Protein AF-A0A7V9UJV0-F1 (afdb_monomer_lite)

Sequence (138 aa):
MTETEGVVVEHNTVIQNGNIATAYGVANTGFVFRNNIVMHNQYGFVGDSRAPGADSLKAYFPGSIVTHNAIIGGDASIIKSRNMYPVSLKQIKLANPEGGDYKSRPESPLKKAGSDGQDIGCNFDVLSAAIAGVVRRS

Secondary structure (DSSP, 8-state):
-----S-EEES-EE--SS-SEEE-SS---S-EEES-EEE-TTTSEEETTS-TTHHHHHHHSTT-EEES-EEET--TTTS-SS-B--SSGGGGTEEEGGGTEEEEPTT-TTTT-STTSS-SS--HHHHHHHHHHHS---

pLDDT: mean 91.98, std 10.81, range [43.06, 98.62]

Structure (mmCIF, N/CA/C/O backbone):
data_AF-A0A7V9UJV0-F1
#
_entry.id   AF-A0A7V9UJV0-F1
#
loop_
_atom_site.group_PDB
_atom_site.id
_atom_site.type_symbol
_atom_site.label_atom_id
_atom_site.label_alt_id
_atom_site.label_comp_id
_atom_site.label_asym_id
_atom_site.label_entity_id
_atom_site.label_seq_id
_atom_site.pdbx_PDB_ins_code
_atom_site.Cartn_x
_atom_site.Cartn_y
_atom_site.Cartn_z
_atom_site.occupancy
_atom_site.B_iso_or_equiv
_atom_site.auth_seq_id
_atom_site.auth_comp_id
_atom_site.auth_asym_id
_atom_site.auth_atom_id
_atom_site.pdbx_PDB_model_num
ATOM 1 N N . MET A 1 1 ? 20.593 -17.638 -4.464 1.00 43.06 1 MET A N 1
ATOM 2 C CA . MET A 1 1 ? 19.922 -16.544 -3.730 1.00 43.06 1 MET A CA 1
ATOM 3 C C . MET A 1 1 ? 18.440 -16.839 -3.799 1.00 43.06 1 MET A C 1
ATOM 5 O O . MET A 1 1 ? 17.985 -17.172 -4.882 1.00 43.06 1 MET A O 1
ATOM 9 N N . THR A 1 2 ? 17.750 -16.891 -2.662 1.00 45.81 2 THR A N 1
ATOM 10 C CA . THR A 1 2 ? 16.383 -17.426 -2.567 1.00 45.81 2 THR A CA 1
ATOM 11 C C . THR A 1 2 ? 15.392 -16.486 -3.238 1.00 45.81 2 THR A C 1
ATOM 13 O O . THR A 1 2 ? 15.144 -15.392 -2.735 1.00 45.81 2 THR A O 1
ATOM 16 N N . GLU A 1 3 ? 14.852 -16.921 -4.369 1.00 56.16 3 GLU A N 1
ATOM 17 C CA . GLU A 1 3 ? 13.629 -16.381 -4.951 1.00 56.16 3 GLU A CA 1
ATOM 18 C C . GLU A 1 3 ? 12.521 -16.527 -3.901 1.00 56.16 3 GLU A C 1
ATOM 20 O O . GLU A 1 3 ? 12.338 -17.605 -3.331 1.00 56.16 3 GLU A O 1
ATOM 25 N N . THR A 1 4 ? 11.827 -15.437 -3.580 1.00 59.34 4 THR A N 1
ATOM 26 C CA . THR A 1 4 ? 10.568 -15.544 -2.840 1.00 59.34 4 THR A CA 1
ATOM 27 C C . THR A 1 4 ? 9.446 -15.595 -3.860 1.00 59.34 4 THR A C 1
ATOM 29 O O . THR A 1 4 ? 9.217 -14.632 -4.587 1.00 59.34 4 THR A O 1
ATOM 32 N N . GLU A 1 5 ? 8.774 -16.739 -3.941 1.00 74.56 5 GLU A N 1
ATOM 33 C CA . GLU A 1 5 ? 7.613 -16.928 -4.803 1.00 74.56 5 GLU A CA 1
ATOM 34 C C . GLU A 1 5 ? 6.338 -16.814 -3.961 1.00 74.56 5 GLU A C 1
ATOM 36 O O . GLU A 1 5 ? 6.237 -17.397 -2.880 1.00 74.56 5 GLU A O 1
ATOM 41 N N . GLY A 1 6 ? 5.363 -16.039 -4.442 1.00 83.31 6 GLY A N 1
ATOM 42 C CA . GLY A 1 6 ? 4.007 -16.057 -3.883 1.00 83.31 6 GLY A CA 1
ATOM 43 C C . GLY A 1 6 ? 3.829 -15.346 -2.538 1.00 83.31 6 GLY A C 1
ATOM 44 O O . GLY A 1 6 ? 2.936 -15.704 -1.771 1.00 83.31 6 GLY A O 1
ATOM 45 N N . VAL A 1 7 ? 4.649 -14.338 -2.225 1.00 92.25 7 VAL A N 1
ATOM 46 C CA . VAL A 1 7 ? 4.447 -13.522 -1.016 1.00 92.25 7 VAL A CA 1
ATOM 47 C C . VAL A 1 7 ? 3.162 -12.704 -1.147 1.00 92.25 7 VAL A C 1
ATOM 49 O O . VAL A 1 7 ? 3.037 -11.864 -2.041 1.00 92.25 7 VAL A O 1
ATOM 52 N N . VAL A 1 8 ? 2.234 -12.914 -0.211 1.00 95.94 8 VAL A N 1
ATOM 53 C CA . VAL A 1 8 ? 0.987 -12.154 -0.088 1.00 95.94 8 VAL A CA 1
ATOM 54 C C . VAL A 1 8 ? 1.03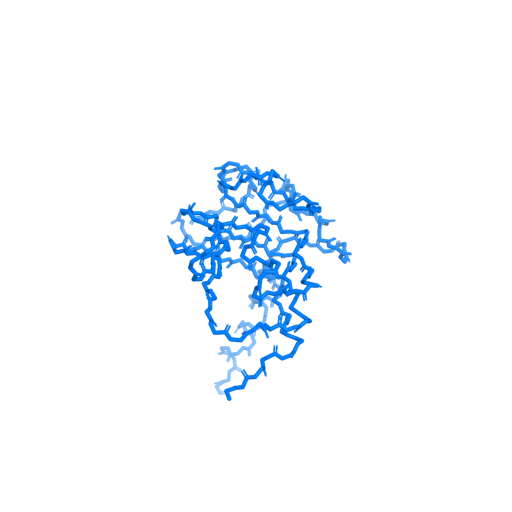2 -11.307 1.178 1.00 95.94 8 VAL A C 1
ATOM 56 O O . VAL A 1 8 ? 1.199 -11.824 2.280 1.00 95.94 8 VAL A O 1
ATOM 59 N N . VAL A 1 9 ? 0.854 -9.999 1.016 1.00 97.31 9 VAL A N 1
ATOM 60 C CA . VAL A 1 9 ? 0.696 -9.042 2.111 1.00 97.31 9 VAL A CA 1
ATOM 61 C C . VAL A 1 9 ? -0.670 -8.390 1.967 1.00 97.31 9 VAL A C 1
ATOM 63 O O . VAL A 1 9 ? -0.907 -7.621 1.029 1.00 97.31 9 VAL A O 1
ATOM 66 N N . GLU A 1 10 ? -1.578 -8.700 2.890 1.00 97.75 10 GLU A N 1
ATOM 67 C CA . GLU A 1 10 ? -2.944 -8.183 2.859 1.00 97.75 10 GLU A CA 1
ATOM 68 C C . GLU A 1 10 ? -3.541 -7.881 4.231 1.00 97.75 10 GLU A C 1
ATOM 70 O O . GLU A 1 10 ? -3.144 -8.478 5.229 1.00 97.75 10 GLU A O 1
ATOM 75 N N . HIS A 1 11 ? -4.483 -6.931 4.271 1.00 98.25 11 HIS A N 1
ATOM 76 C CA . HIS A 1 11 ? -5.161 -6.469 5.491 1.00 98.25 11 HIS A CA 1
ATOM 77 C C . HIS A 1 11 ? -4.213 -6.003 6.602 1.00 98.25 11 HIS A C 1
ATOM 79 O O . HIS A 1 11 ? -4.450 -6.228 7.788 1.00 98.25 11 HIS A O 1
ATOM 85 N N . ASN A 1 12 ? -3.145 -5.298 6.230 1.00 98.25 12 ASN A N 1
ATOM 86 C CA . ASN A 1 12 ? -2.238 -4.669 7.185 1.00 98.25 12 ASN A CA 1
ATOM 87 C C . ASN A 1 12 ? -2.501 -3.169 7.299 1.00 98.25 12 ASN A C 1
ATOM 89 O O . ASN A 1 12 ? -2.827 -2.499 6.319 1.00 98.25 12 ASN A O 1
ATOM 93 N N . THR A 1 13 ? -2.287 -2.633 8.498 1.00 97.88 13 THR A N 1
ATOM 94 C CA . THR A 1 13 ? -2.177 -1.192 8.734 1.00 97.88 13 THR A CA 1
ATOM 95 C C . THR A 1 13 ? -0.738 -0.886 9.113 1.00 97.88 13 THR A C 1
ATOM 97 O O . THR A 1 13 ? -0.298 -1.258 10.197 1.00 97.88 13 THR A O 1
ATOM 100 N N . VAL A 1 14 ? -0.002 -0.229 8.220 1.00 96.88 14 VAL A N 1
ATOM 101 C CA . VAL A 1 14 ? 1.419 0.077 8.402 1.00 96.88 14 VAL A CA 1
ATOM 102 C C . VAL A 1 14 ? 1.601 1.589 8.388 1.00 96.88 14 VAL A C 1
ATOM 104 O O . VAL A 1 14 ? 1.321 2.254 7.391 1.00 96.88 14 VAL A O 1
ATOM 107 N N . ILE A 1 15 ? 2.053 2.132 9.518 1.00 95.50 15 ILE A N 1
ATOM 108 C CA . ILE A 1 15 ? 2.361 3.554 9.684 1.00 95.50 15 ILE A CA 1
ATOM 109 C C . ILE A 1 15 ? 3.873 3.678 9.834 1.00 95.50 15 ILE A C 1
ATOM 111 O O . ILE A 1 15 ? 4.421 3.598 10.930 1.00 95.50 15 ILE A O 1
ATOM 115 N N . GLN A 1 16 ? 4.554 3.790 8.699 1.00 94.75 16 GLN A N 1
ATOM 116 C CA . GLN A 1 16 ? 6.009 3.814 8.611 1.00 94.75 16 GLN A CA 1
ATOM 117 C C . GLN A 1 16 ? 6.525 5.142 8.052 1.00 94.75 16 GLN A C 1
ATOM 119 O O . GLN A 1 16 ? 5.796 5.846 7.358 1.00 94.75 16 GLN A O 1
ATOM 124 N N . ASN A 1 17 ? 7.810 5.433 8.280 1.00 94.19 17 ASN A N 1
ATOM 125 C CA . ASN A 1 17 ? 8.505 6.605 7.718 1.00 94.19 17 ASN A CA 1
ATOM 126 C C . ASN A 1 17 ? 9.370 6.268 6.487 1.00 94.19 17 ASN A C 1
ATOM 128 O O . ASN A 1 17 ? 9.835 7.165 5.789 1.00 94.19 17 ASN A O 1
ATOM 132 N N . GLY A 1 18 ? 9.610 4.978 6.230 1.00 94.38 18 GLY A N 1
ATOM 133 C CA . GLY A 1 18 ? 10.401 4.491 5.098 1.00 94.38 18 GLY A CA 1
ATOM 134 C C . GLY A 1 18 ? 9.560 4.109 3.879 1.00 94.38 18 GLY A C 1
ATOM 135 O O . GLY A 1 18 ? 8.347 4.313 3.832 1.00 94.38 18 GLY A O 1
ATOM 136 N N . ASN A 1 19 ? 10.213 3.507 2.892 1.00 96.25 19 ASN A N 1
ATOM 137 C CA . ASN A 1 19 ? 9.556 2.960 1.706 1.00 96.25 19 ASN A CA 1
ATOM 138 C C . ASN A 1 19 ? 8.567 1.844 2.093 1.00 96.25 19 ASN A C 1
ATOM 140 O O . ASN A 1 19 ? 8.762 1.151 3.090 1.00 96.25 19 ASN A O 1
ATOM 144 N N . ILE A 1 20 ? 7.522 1.648 1.288 1.00 96.81 20 ILE A N 1
ATOM 145 C CA . ILE A 1 20 ? 6.634 0.476 1.370 1.00 96.81 20 ILE A CA 1
ATOM 146 C C . ILE A 1 20 ? 7.446 -0.796 1.101 1.00 96.81 20 ILE A C 1
ATOM 148 O O . ILE A 1 20 ? 7.314 -1.778 1.823 1.00 96.81 20 ILE A O 1
ATOM 152 N N . ALA A 1 21 ? 8.308 -0.761 0.080 1.00 95.12 21 ALA A N 1
ATOM 153 C CA . ALA A 1 21 ? 9.279 -1.812 -0.191 1.00 95.12 21 ALA A CA 1
ATOM 154 C C . ALA A 1 21 ? 10.515 -1.243 -0.894 1.00 95.12 21 ALA A C 1
ATOM 156 O O . ALA A 1 21 ? 10.406 -0.355 -1.745 1.00 95.12 21 ALA A O 1
ATOM 157 N N . THR A 1 22 ? 11.674 -1.810 -0.566 1.00 95.06 22 THR A N 1
ATOM 158 C CA . THR A 1 22 ? 12.939 -1.580 -1.269 1.00 95.06 22 THR A CA 1
ATOM 159 C C . THR A 1 22 ? 13.413 -2.909 -1.847 1.00 95.06 22 THR A C 1
ATOM 161 O O . THR A 1 22 ? 13.485 -3.890 -1.108 1.00 95.06 22 THR A O 1
ATOM 164 N N . ALA A 1 23 ? 13.735 -2.955 -3.140 1.00 94.00 23 ALA A N 1
ATOM 165 C CA . ALA A 1 23 ? 14.151 -4.183 -3.818 1.00 94.00 23 ALA A CA 1
ATOM 166 C C . ALA A 1 23 ? 15.500 -4.043 -4.532 1.00 94.00 23 ALA A C 1
ATOM 168 O O . ALA A 1 23 ? 15.861 -2.977 -5.024 1.00 94.00 23 ALA A O 1
ATOM 169 N N . TYR A 1 24 ? 16.246 -5.141 -4.590 1.00 93.12 24 TYR A N 1
ATOM 170 C CA . TYR A 1 24 ? 17.524 -5.257 -5.284 1.00 93.12 24 TYR A CA 1
ATOM 171 C C . TYR A 1 24 ? 17.764 -6.726 -5.653 1.00 93.12 24 TYR A C 1
ATOM 173 O O . TYR A 1 24 ? 17.096 -7.622 -5.136 1.00 93.12 24 TYR A O 1
ATOM 181 N N . GLY A 1 25 ? 18.737 -6.985 -6.526 1.00 91.25 25 GLY A N 1
ATOM 182 C CA . GLY A 1 25 ? 19.098 -8.349 -6.917 1.00 91.25 25 GLY A CA 1
ATOM 183 C C . GLY A 1 25 ? 18.111 -8.987 -7.900 1.00 91.25 25 GLY A C 1
ATOM 184 O O . GLY A 1 25 ? 17.756 -8.378 -8.907 1.00 91.25 25 GLY A O 1
ATOM 185 N N . VAL A 1 26 ? 17.732 -10.242 -7.649 1.00 89.62 26 VAL A N 1
ATOM 186 C CA . VAL A 1 26 ? 16.873 -11.032 -8.549 1.00 89.62 26 VAL A CA 1
ATOM 187 C C . VAL A 1 26 ? 15.402 -10.663 -8.340 1.00 89.62 26 VAL A C 1
ATOM 189 O O . VAL A 1 26 ? 14.971 -10.406 -7.216 1.00 89.62 26 VAL A O 1
ATOM 192 N N . ALA A 1 27 ? 14.636 -10.622 -9.431 1.00 91.75 27 ALA A N 1
ATOM 193 C CA . ALA A 1 27 ? 13.209 -10.332 -9.392 1.00 91.75 27 ALA A CA 1
ATOM 194 C C . ALA A 1 27 ? 12.425 -11.424 -8.643 1.00 91.75 27 ALA A C 1
ATOM 196 O O . ALA A 1 27 ? 12.710 -12.609 -8.794 1.00 91.75 27 ALA A O 1
ATOM 197 N N . ASN A 1 28 ? 11.409 -11.019 -7.881 1.00 88.88 28 ASN A N 1
ATOM 198 C CA . ASN A 1 28 ? 10.508 -11.919 -7.162 1.00 88.88 28 ASN A CA 1
ATOM 199 C C . ASN A 1 28 ? 9.159 -11.982 -7.882 1.00 88.88 28 ASN A C 1
ATOM 201 O O . ASN A 1 28 ? 8.564 -10.951 -8.199 1.00 88.88 28 ASN A O 1
ATOM 205 N N . THR A 1 29 ? 8.658 -13.181 -8.146 1.00 91.56 29 THR A N 1
ATOM 206 C CA . THR A 1 29 ? 7.404 -13.397 -8.879 1.00 91.56 29 THR A CA 1
ATOM 207 C C . THR A 1 29 ? 6.245 -13.701 -7.929 1.00 91.56 29 THR A C 1
ATOM 209 O O . THR A 1 29 ? 6.420 -14.105 -6.780 1.00 91.56 29 THR A O 1
ATOM 212 N N . GLY A 1 30 ? 5.015 -13.475 -8.401 1.00 91.69 30 GLY A N 1
ATOM 213 C CA . GLY A 1 30 ? 3.807 -13.813 -7.638 1.00 91.69 30 GLY A CA 1
ATOM 214 C C . GLY A 1 30 ? 3.545 -12.920 -6.420 1.00 91.69 30 GLY A C 1
ATOM 215 O O . GLY A 1 30 ? 2.760 -13.291 -5.554 1.00 91.69 30 GLY A O 1
ATOM 216 N N . PHE A 1 31 ? 4.184 -11.750 -6.338 1.00 94.62 31 PHE A N 1
ATOM 217 C CA . PHE A 1 31 ? 3.972 -10.813 -5.239 1.00 94.62 31 PHE A CA 1
ATOM 218 C C . PHE A 1 31 ? 2.566 -10.198 -5.277 1.00 94.62 31 PHE A C 1
ATOM 220 O O . PHE A 1 31 ? 2.153 -9.608 -6.280 1.00 94.62 31 PHE A O 1
ATOM 227 N N . VAL A 1 32 ? 1.847 -10.286 -4.161 1.00 96.56 32 VAL A N 1
ATOM 228 C CA . VAL A 1 32 ? 0.528 -9.676 -3.982 1.00 96.56 32 VAL A CA 1
ATOM 229 C C . VAL A 1 32 ? 0.579 -8.715 -2.805 1.00 96.56 32 VAL A C 1
ATOM 231 O O . VAL A 1 32 ? 0.883 -9.098 -1.679 1.00 96.56 32 VAL A O 1
ATOM 234 N N . PHE A 1 33 ? 0.226 -7.463 -3.063 1.00 97.75 33 PHE A N 1
ATOM 235 C CA . PHE A 1 33 ? 0.118 -6.411 -2.066 1.00 97.75 33 PHE A CA 1
ATOM 236 C C . PHE A 1 33 ? -1.250 -5.744 -2.186 1.00 97.75 33 PHE A C 1
ATOM 238 O O . PHE A 1 33 ? -1.470 -4.895 -3.057 1.00 97.75 33 PHE A O 1
ATOM 245 N N . ARG A 1 34 ? -2.206 -6.141 -1.345 1.00 98.12 34 ARG A N 1
ATOM 246 C CA . ARG A 1 34 ? -3.591 -5.666 -1.467 1.00 98.12 34 ARG A CA 1
ATOM 247 C C . ARG A 1 34 ? -4.280 -5.422 -0.141 1.00 98.12 34 ARG A C 1
ATOM 249 O O . ARG A 1 34 ? -3.897 -5.994 0.862 1.00 98.12 34 ARG A O 1
ATOM 256 N N . ASN A 1 35 ? -5.340 -4.622 -0.138 1.00 98.62 35 ASN A N 1
ATOM 257 C CA . ASN A 1 35 ? -6.154 -4.378 1.057 1.00 98.62 35 ASN A CA 1
ATOM 258 C C . ASN A 1 35 ? -5.346 -3.807 2.247 1.00 98.62 35 ASN A C 1
ATOM 260 O O . ASN A 1 35 ? -5.761 -3.967 3.391 1.00 98.62 35 ASN A O 1
ATOM 264 N N . ASN A 1 36 ? -4.206 -3.143 2.014 1.00 98.62 36 ASN A N 1
ATOM 265 C CA . ASN A 1 36 ? -3.372 -2.563 3.074 1.00 98.62 36 ASN A CA 1
ATOM 266 C C . ASN A 1 36 ? -3.556 -1.042 3.193 1.00 98.62 36 ASN A C 1
ATOM 268 O O . ASN A 1 36 ? -3.828 -0.359 2.206 1.00 98.62 36 ASN A O 1
ATOM 272 N N . ILE A 1 37 ? -3.320 -0.497 4.386 1.00 98.56 37 ILE A N 1
ATOM 273 C CA . ILE A 1 37 ? -3.083 0.933 4.620 1.00 98.56 37 ILE A CA 1
ATOM 274 C C . ILE A 1 37 ? -1.575 1.126 4.777 1.00 98.56 37 ILE A C 1
ATOM 276 O O . ILE A 1 37 ? -0.976 0.490 5.644 1.00 98.56 37 ILE A O 1
ATOM 280 N N . VAL A 1 38 ? -0.970 1.993 3.965 1.00 98.38 38 VAL A N 1
ATOM 281 C CA . VAL A 1 38 ? 0.475 2.275 3.998 1.00 98.38 38 VAL A CA 1
ATOM 282 C C . VAL A 1 38 ? 0.786 3.732 3.697 1.00 98.38 38 VAL A C 1
ATOM 284 O O . VAL A 1 38 ? 0.074 4.381 2.933 1.00 98.38 38 VAL A O 1
ATOM 287 N N . MET A 1 39 ? 1.900 4.235 4.222 1.00 97.81 39 MET A N 1
ATOM 288 C CA . MET A 1 39 ? 2.419 5.553 3.846 1.00 97.81 39 MET A CA 1
ATOM 289 C C . MET A 1 39 ? 3.239 5.466 2.548 1.00 97.81 39 MET A C 1
ATOM 291 O O . MET A 1 39 ? 4.060 4.565 2.398 1.00 97.81 39 MET A O 1
ATOM 295 N N . HIS A 1 40 ? 3.046 6.384 1.597 1.00 96.69 40 HIS A N 1
ATOM 296 C CA . HIS A 1 40 ? 3.900 6.462 0.405 1.00 96.69 40 HIS A CA 1
ATOM 297 C C . HIS A 1 40 ? 5.311 6.943 0.762 1.00 96.69 40 HIS A C 1
ATOM 299 O O . HIS A 1 40 ? 6.300 6.375 0.300 1.00 96.69 40 HIS A O 1
ATOM 305 N N . ASN A 1 41 ? 5.398 7.955 1.630 1.00 96.19 41 ASN A N 1
ATOM 306 C CA . ASN A 1 41 ? 6.640 8.632 2.000 1.00 96.19 41 ASN A CA 1
ATOM 307 C C . ASN A 1 41 ? 7.416 9.101 0.760 1.00 96.19 41 ASN A C 1
ATOM 309 O O . ASN A 1 41 ? 6.814 9.620 -0.175 1.00 96.19 41 ASN A O 1
ATOM 313 N N . GLN A 1 42 ? 8.743 8.966 0.764 1.00 94.00 42 GLN A N 1
ATOM 314 C CA . GLN A 1 42 ? 9.587 9.510 -0.295 1.00 94.00 42 GLN A CA 1
ATOM 315 C C . GLN A 1 42 ? 9.426 8.768 -1.630 1.00 94.00 42 GLN A C 1
ATOM 317 O O . GLN A 1 42 ? 9.422 9.415 -2.674 1.00 94.00 42 GLN A O 1
ATOM 322 N N . TYR A 1 43 ? 9.302 7.433 -1.607 1.00 94.62 43 TYR A N 1
ATOM 323 C CA . TYR A 1 43 ? 9.318 6.626 -2.836 1.00 94.62 43 TYR A CA 1
ATOM 324 C C . TYR A 1 43 ? 8.263 5.512 -2.909 1.00 94.62 43 TYR A C 1
ATOM 326 O O . TYR A 1 43 ? 8.017 4.960 -3.979 1.00 94.62 43 TYR A O 1
ATOM 334 N N . GLY A 1 44 ? 7.616 5.135 -1.808 1.00 96.31 44 GLY A N 1
ATOM 335 C CA . GLY A 1 44 ? 6.697 3.998 -1.792 1.00 96.31 44 GLY A CA 1
ATOM 336 C C . GLY A 1 44 ? 7.407 2.692 -2.154 1.00 96.31 44 GLY A C 1
ATOM 337 O O . GLY A 1 44 ? 8.113 2.132 -1.325 1.00 96.31 44 GLY A O 1
ATOM 338 N N . PHE A 1 45 ? 7.219 2.197 -3.375 1.00 96.56 45 PHE A N 1
ATOM 339 C CA . PHE A 1 45 ? 7.966 1.050 -3.900 1.00 96.56 45 PHE A CA 1
ATOM 340 C C . PHE A 1 45 ? 9.180 1.549 -4.679 1.00 96.56 45 PHE A C 1
ATOM 342 O O . PHE A 1 45 ? 9.005 2.301 -5.634 1.00 96.56 45 PHE A O 1
ATOM 349 N N . VAL A 1 46 ? 10.391 1.119 -4.332 1.00 97.19 46 VAL A N 1
ATOM 350 C CA . VAL A 1 46 ? 11.602 1.524 -5.061 1.00 97.19 46 VAL A CA 1
ATOM 351 C C . VAL A 1 46 ? 12.596 0.379 -5.196 1.00 97.19 46 VAL A C 1
ATOM 353 O O . VAL A 1 46 ? 12.764 -0.435 -4.293 1.00 97.19 46 VAL A O 1
ATOM 356 N N . GLY A 1 47 ? 13.233 0.299 -6.354 1.00 96.50 47 GLY A N 1
ATOM 357 C CA . GLY A 1 47 ? 14.257 -0.675 -6.683 1.00 96.50 47 GLY A CA 1
ATOM 358 C C . GLY A 1 47 ? 15.608 -0.009 -6.898 1.00 96.50 47 GLY A C 1
ATOM 359 O O . GLY A 1 47 ? 15.678 1.169 -7.254 1.00 96.50 47 GLY A O 1
ATOM 360 N N . ASP A 1 48 ? 16.679 -0.773 -6.709 1.00 95.69 48 ASP A N 1
ATOM 361 C CA . ASP A 1 48 ? 18.032 -0.313 -7.007 1.00 95.69 48 ASP A CA 1
ATOM 362 C C . ASP A 1 48 ? 18.152 0.156 -8.467 1.00 95.69 48 ASP A C 1
ATOM 364 O O . ASP A 1 48 ? 17.722 -0.529 -9.395 1.00 95.69 48 ASP A O 1
ATOM 368 N N . SER A 1 49 ? 18.712 1.351 -8.670 1.00 95.12 49 SER A N 1
ATOM 369 C CA . SER A 1 49 ? 18.869 1.982 -9.990 1.00 95.12 49 SER A CA 1
ATOM 370 C C . SER A 1 49 ? 17.574 2.066 -10.830 1.00 95.12 49 SER A C 1
ATOM 372 O O . SER A 1 49 ? 17.623 2.034 -12.063 1.00 95.12 49 SER A O 1
ATOM 374 N N . ARG A 1 50 ? 16.404 2.172 -10.179 1.00 96.38 50 ARG A N 1
ATOM 375 C CA . ARG A 1 50 ? 15.078 2.280 -10.817 1.00 96.38 50 ARG A CA 1
ATOM 376 C C . ARG A 1 50 ? 14.282 3.474 -10.310 1.00 96.38 50 ARG A C 1
ATOM 378 O O . ARG A 1 50 ? 14.513 3.984 -9.216 1.00 96.38 50 ARG A O 1
ATOM 385 N N . ALA A 1 51 ? 13.312 3.907 -11.111 1.00 95.75 51 ALA A N 1
ATOM 386 C CA . ALA A 1 51 ? 12.372 4.937 -10.695 1.00 95.75 51 ALA A CA 1
ATOM 387 C C . ALA A 1 51 ? 11.317 4.354 -9.729 1.00 95.75 51 ALA A C 1
ATOM 389 O O . ALA A 1 51 ? 10.906 3.196 -9.890 1.00 95.75 51 ALA A O 1
ATOM 390 N N . PRO A 1 52 ? 10.840 5.130 -8.741 1.00 95.44 52 PRO A N 1
ATOM 391 C CA . PRO A 1 52 ? 9.792 4.691 -7.825 1.00 95.44 52 PRO A CA 1
ATOM 392 C C . PRO A 1 52 ? 8.505 4.233 -8.528 1.00 95.44 52 PRO A C 1
ATOM 394 O O . PRO A 1 52 ? 8.146 4.714 -9.603 1.00 95.44 52 PRO A O 1
ATOM 397 N N . GLY A 1 53 ? 7.770 3.325 -7.890 1.00 94.88 53 GLY A N 1
ATOM 398 C CA . GLY A 1 53 ? 6.471 2.856 -8.359 1.00 94.88 53 GLY A CA 1
ATOM 399 C C . GLY A 1 53 ? 6.553 1.813 -9.466 1.00 94.88 53 GLY A C 1
ATOM 400 O O . GLY A 1 53 ? 7.214 0.787 -9.316 1.00 94.88 53 GLY A O 1
ATOM 401 N N . ALA A 1 54 ? 5.829 2.056 -10.564 1.00 94.38 54 ALA A N 1
ATOM 402 C CA . ALA A 1 54 ? 5.634 1.087 -11.641 1.00 94.38 54 ALA A CA 1
ATOM 403 C C . ALA A 1 54 ? 6.937 0.563 -12.273 1.00 94.38 54 ALA A C 1
ATOM 405 O O . ALA A 1 54 ? 6.995 -0.620 -12.602 1.00 94.38 54 ALA A O 1
ATOM 406 N N . ASP A 1 55 ? 7.972 1.397 -12.430 1.00 95.75 55 ASP A N 1
ATOM 407 C CA . ASP A 1 55 ? 9.263 0.961 -12.992 1.00 95.75 55 ASP A CA 1
ATOM 408 C C . ASP A 1 55 ? 9.954 -0.055 -12.069 1.00 95.75 55 ASP A C 1
ATOM 410 O O . ASP A 1 55 ? 10.286 -1.166 -12.487 1.00 95.75 55 ASP A O 1
ATOM 414 N N . SER A 1 56 ? 10.055 0.274 -10.779 1.00 96.62 56 SER A N 1
ATOM 415 C CA . SER A 1 56 ? 10.587 -0.629 -9.753 1.00 96.62 56 SER A CA 1
ATOM 416 C C . SER A 1 56 ? 9.770 -1.916 -9.611 1.00 96.62 56 SER A C 1
ATOM 418 O O . SER A 1 56 ? 10.344 -3.004 -9.546 1.00 96.62 56 SER A O 1
ATOM 420 N N . LEU A 1 57 ? 8.435 -1.821 -9.611 1.00 95.75 57 LEU A N 1
ATOM 421 C CA . LEU A 1 57 ? 7.550 -2.989 -9.563 1.00 95.75 57 LEU A CA 1
ATOM 422 C C . LEU A 1 57 ? 7.733 -3.883 -10.792 1.00 95.75 57 LEU A C 1
ATOM 424 O O . LEU A 1 57 ? 7.807 -5.096 -10.651 1.00 95.75 57 LEU A O 1
ATOM 428 N N . LYS A 1 58 ? 7.867 -3.313 -11.994 1.00 95.50 58 LYS A N 1
ATOM 429 C CA . LYS A 1 58 ? 8.100 -4.092 -13.217 1.00 95.50 58 LYS A CA 1
ATOM 430 C C . LYS A 1 58 ? 9.449 -4.814 -13.195 1.00 95.50 58 LYS A C 1
ATOM 432 O O . LYS A 1 58 ? 9.533 -5.934 -13.690 1.00 95.50 58 LYS A O 1
ATOM 437 N N . ALA A 1 59 ? 10.486 -4.174 -12.656 1.00 96.19 59 ALA A N 1
ATOM 438 C CA . ALA A 1 59 ? 11.832 -4.735 -12.611 1.00 96.19 59 ALA A CA 1
ATOM 439 C C . ALA A 1 59 ? 11.979 -5.842 -11.556 1.00 96.19 59 ALA A C 1
ATOM 441 O O . ALA A 1 59 ? 12.563 -6.881 -11.849 1.00 96.19 59 ALA A O 1
ATOM 442 N N . TYR A 1 60 ? 11.448 -5.628 -10.348 1.00 95.81 60 TYR A N 1
ATOM 443 C CA . TYR A 1 60 ? 11.721 -6.494 -9.195 1.00 95.81 60 TYR A CA 1
ATOM 444 C C . TYR A 1 60 ? 10.526 -7.315 -8.711 1.00 95.81 60 TYR A C 1
ATOM 446 O O . TYR A 1 60 ? 10.725 -8.267 -7.961 1.00 95.81 60 TYR A O 1
ATOM 454 N N . PHE A 1 61 ? 9.313 -6.981 -9.151 1.00 95.00 61 PHE A N 1
ATOM 455 C CA . PHE A 1 61 ? 8.080 -7.704 -8.832 1.00 95.00 61 PHE A CA 1
ATOM 456 C C . PHE A 1 61 ? 7.216 -7.924 -10.089 1.00 95.00 61 PHE A C 1
ATOM 458 O O . PHE A 1 61 ? 6.056 -7.484 -10.137 1.00 95.00 61 PHE A O 1
ATOM 465 N N . PRO A 1 62 ? 7.770 -8.533 -11.156 1.00 94.81 62 PRO A N 1
ATOM 466 C CA . PRO A 1 62 ? 7.059 -8.695 -12.416 1.00 94.81 62 PRO A CA 1
ATOM 467 C C . PRO A 1 62 ? 5.766 -9.494 -12.215 1.00 94.81 62 PRO A C 1
ATOM 469 O O . PRO A 1 62 ? 5.745 -10.535 -11.559 1.00 94.81 62 PRO A O 1
ATOM 472 N N . GLY A 1 63 ? 4.670 -8.984 -12.781 1.00 93.12 63 GLY A N 1
ATOM 473 C CA . GLY A 1 63 ? 3.340 -9.583 -12.631 1.00 93.12 63 GLY A CA 1
ATOM 474 C C 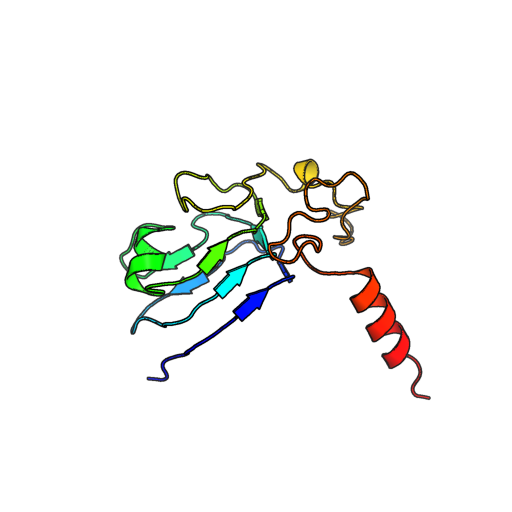. GLY A 1 63 ? 2.693 -9.374 -11.258 1.00 93.12 63 GLY A C 1
ATOM 475 O O . GLY A 1 63 ? 1.677 -10.004 -10.978 1.00 93.12 63 GLY A O 1
ATOM 476 N N . SER A 1 64 ? 3.253 -8.508 -10.407 1.00 94.94 64 SER A N 1
ATOM 477 C CA . SER A 1 64 ? 2.686 -8.236 -9.087 1.00 94.94 64 SER A CA 1
ATOM 478 C C . SER A 1 64 ? 1.272 -7.665 -9.132 1.00 94.94 64 SER A C 1
ATOM 480 O O . SER A 1 64 ? 0.899 -6.879 -10.007 1.00 94.94 64 SER A O 1
ATOM 482 N N . ILE A 1 65 ? 0.488 -8.029 -8.119 1.00 95.56 65 ILE A N 1
ATOM 483 C CA . ILE A 1 65 ? -0.856 -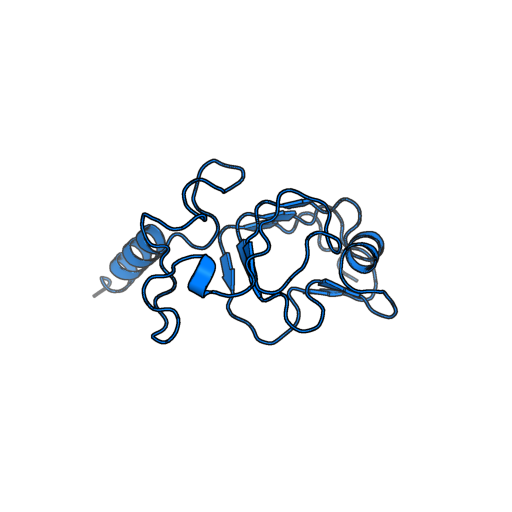7.504 -7.896 1.00 95.56 65 ILE A CA 1
ATOM 484 C C . ILE A 1 65 ? -0.774 -6.480 -6.769 1.00 95.56 65 ILE A C 1
ATOM 486 O O . ILE A 1 65 ? -0.788 -6.840 -5.596 1.00 95.56 65 ILE A O 1
ATOM 490 N N . VAL A 1 66 ? -0.709 -5.196 -7.123 1.00 97.31 66 VAL A N 1
ATOM 491 C CA . VAL A 1 66 ? -0.729 -4.091 -6.154 1.00 97.31 66 VAL A CA 1
ATOM 492 C C . VAL A 1 66 ? -2.048 -3.343 -6.281 1.00 97.31 66 VAL A C 1
ATOM 494 O O . VAL A 1 66 ? -2.182 -2.502 -7.166 1.00 97.31 66 VAL A O 1
ATOM 497 N N . THR A 1 67 ? -3.058 -3.664 -5.471 1.00 97.75 67 THR A N 1
ATOM 498 C CA . THR A 1 67 ? -4.432 -3.157 -5.671 1.00 97.75 67 THR A CA 1
ATOM 499 C C . THR A 1 67 ? -5.238 -3.048 -4.376 1.00 97.75 67 THR A C 1
ATOM 501 O O . THR A 1 67 ? -4.937 -3.732 -3.412 1.00 97.75 67 THR A O 1
ATOM 504 N N . HIS A 1 68 ? -6.296 -2.237 -4.349 1.00 98.31 68 HIS A N 1
ATOM 505 C CA . HIS A 1 68 ? -7.186 -2.049 -3.196 1.00 98.31 68 HIS A CA 1
ATOM 506 C C . HIS A 1 68 ? -6.439 -1.648 -1.915 1.00 98.31 68 HIS A C 1
ATOM 508 O O . HIS A 1 68 ? -6.856 -1.982 -0.816 1.00 98.31 68 HIS A O 1
ATOM 514 N N . ASN A 1 69 ? -5.315 -0.941 -2.039 1.00 98.44 69 ASN A N 1
ATOM 515 C CA . ASN A 1 69 ? -4.607 -0.362 -0.901 1.00 98.44 69 ASN A CA 1
ATOM 516 C C . ASN A 1 69 ? -5.023 1.097 -0.703 1.00 98.44 69 ASN A C 1
ATOM 518 O O . ASN A 1 69 ? -5.339 1.785 -1.672 1.00 98.44 69 ASN A O 1
ATOM 522 N N . ALA A 1 70 ? -4.930 1.596 0.525 1.00 98.19 70 ALA A N 1
ATOM 523 C CA . ALA A 1 70 ? -4.892 3.023 0.814 1.00 98.19 70 ALA A CA 1
ATOM 524 C C . ALA A 1 70 ? -3.429 3.464 0.945 1.00 98.19 70 ALA A C 1
ATOM 526 O O . ALA A 1 70 ? -2.781 3.202 1.958 1.00 98.19 70 ALA A O 1
ATOM 527 N N . ILE A 1 71 ? -2.908 4.114 -0.098 1.00 98.12 71 ILE A N 1
ATOM 528 C CA . ILE A 1 71 ? -1.520 4.580 -0.180 1.00 98.12 71 ILE A CA 1
ATOM 529 C C . ILE A 1 71 ? -1.497 6.071 0.161 1.00 98.12 71 ILE A C 1
ATOM 531 O O . ILE A 1 71 ? -1.754 6.930 -0.684 1.00 98.12 71 ILE A O 1
ATOM 535 N N . ILE A 1 72 ? -1.231 6.376 1.428 1.00 98.00 72 ILE A N 1
ATOM 536 C CA . ILE A 1 72 ? -1.343 7.725 1.979 1.00 98.00 72 ILE A CA 1
ATOM 537 C C . ILE A 1 72 ? -0.219 8.618 1.445 1.00 98.00 72 ILE A C 1
ATOM 539 O O . ILE A 1 72 ? 0.957 8.279 1.568 1.00 98.00 72 ILE A O 1
ATOM 543 N N . GLY A 1 73 ? -0.576 9.771 0.879 1.00 96.19 73 GLY A N 1
ATOM 544 C CA . GLY A 1 73 ? 0.370 10.730 0.299 1.00 96.19 73 GLY A CA 1
ATOM 545 C C . GLY A 1 73 ? 0.987 10.283 -1.031 1.00 96.19 73 GLY A C 1
ATOM 546 O O . GLY A 1 73 ? 1.919 10.924 -1.504 1.00 96.19 73 GLY A O 1
ATOM 547 N N . GLY A 1 74 ? 0.504 9.182 -1.617 1.00 93.94 74 GLY A N 1
ATOM 548 C CA . GLY A 1 74 ? 0.902 8.745 -2.954 1.00 93.94 74 GLY A CA 1
ATOM 549 C C . GLY A 1 74 ? 0.048 9.373 -4.054 1.00 93.94 74 GLY A C 1
ATOM 550 O O . GLY A 1 74 ? -0.889 10.121 -3.782 1.00 93.94 74 GLY A O 1
ATOM 551 N N . ASP A 1 75 ? 0.335 8.997 -5.299 1.00 91.94 75 ASP A N 1
ATOM 552 C CA . ASP A 1 75 ? -0.389 9.469 -6.478 1.00 91.94 75 ASP A CA 1
ATOM 553 C C . ASP A 1 75 ? -0.749 8.315 -7.434 1.00 91.94 75 ASP A C 1
ATOM 555 O O . ASP A 1 75 ? 0.014 7.358 -7.614 1.00 91.94 75 ASP A O 1
ATOM 559 N N . ALA A 1 76 ? -1.921 8.409 -8.068 1.00 90.50 76 ALA A N 1
ATOM 560 C CA . ALA A 1 76 ? -2.449 7.375 -8.961 1.00 90.50 76 ALA A CA 1
ATOM 561 C C . ALA A 1 76 ? -1.649 7.211 -10.266 1.00 90.50 76 ALA A C 1
ATOM 563 O O . ALA A 1 76 ? -1.727 6.163 -10.911 1.00 90.50 76 ALA A O 1
ATOM 564 N N . SER A 1 77 ? -0.858 8.210 -10.665 1.00 89.00 77 SER A N 1
ATOM 565 C CA . SER A 1 77 ? 0.057 8.102 -11.805 1.00 89.00 77 SER A CA 1
ATOM 566 C C . SER A 1 77 ? 1.199 7.112 -11.554 1.00 89.00 77 SER A C 1
ATOM 568 O O . SER A 1 77 ? 1.717 6.546 -12.519 1.00 89.00 77 SER A O 1
ATOM 570 N N . ILE A 1 78 ? 1.541 6.851 -10.284 1.00 82.38 78 ILE A N 1
ATOM 571 C CA . ILE A 1 78 ? 2.663 5.996 -9.870 1.00 82.38 78 ILE A CA 1
ATOM 572 C C . ILE A 1 78 ? 2.316 4.510 -10.030 1.00 82.38 78 ILE A C 1
ATOM 574 O O . ILE A 1 78 ? 3.144 3.727 -10.499 1.00 82.38 78 ILE A O 1
ATOM 578 N N . ILE A 1 79 ? 1.096 4.107 -9.649 1.00 89.88 79 ILE A N 1
ATOM 579 C CA . ILE A 1 79 ? 0.589 2.732 -9.797 1.00 89.88 79 ILE A CA 1
ATOM 580 C C . ILE A 1 79 ? -0.864 2.798 -10.276 1.00 89.88 79 ILE A C 1
ATOM 582 O O . ILE A 1 79 ? -1.782 3.037 -9.499 1.00 89.88 79 ILE A O 1
ATOM 586 N N . LYS A 1 80 ? -1.092 2.551 -11.568 1.00 81.81 80 LYS A N 1
ATOM 587 C CA . LYS A 1 80 ? -2.413 2.689 -12.206 1.00 81.81 80 LYS A CA 1
ATOM 588 C C . LYS A 1 80 ? -3.316 1.471 -11.972 1.00 81.81 80 LYS A C 1
ATOM 590 O O . LYS A 1 80 ? -3.708 0.787 -12.914 1.00 81.81 80 LYS A O 1
ATOM 595 N N . SER A 1 81 ? -3.635 1.179 -10.718 1.00 87.94 81 SER A N 1
ATOM 596 C CA . SER A 1 81 ? -4.555 0.105 -10.323 1.00 87.94 81 SER A CA 1
ATOM 597 C C . SER A 1 81 ? -5.645 0.640 -9.386 1.00 87.94 81 SER A C 1
ATOM 599 O O . SER A 1 81 ? -5.684 1.831 -9.082 1.00 87.94 81 SER A O 1
ATOM 601 N N . ARG A 1 82 ? -6.558 -0.227 -8.924 1.00 94.62 82 ARG A N 1
ATOM 602 C CA . ARG A 1 82 ? -7.649 0.136 -7.995 1.00 94.62 82 ARG A CA 1
ATOM 603 C C . ARG A 1 82 ? -7.156 0.431 -6.568 1.00 94.62 82 ARG A C 1
ATOM 605 O O . ARG A 1 82 ? -7.635 -0.183 -5.629 1.00 94.62 82 ARG A O 1
ATOM 612 N N . ASN A 1 83 ? -6.172 1.304 -6.393 1.00 97.25 83 ASN A N 1
ATOM 613 C CA . ASN A 1 83 ? -5.761 1.815 -5.086 1.00 97.25 83 ASN A CA 1
ATOM 614 C C . ASN A 1 83 ? -6.451 3.153 -4.792 1.00 97.25 83 ASN A C 1
ATOM 616 O O . ASN A 1 83 ? -6.859 3.881 -5.697 1.00 97.25 83 ASN A O 1
ATOM 620 N N . MET A 1 84 ? -6.534 3.488 -3.512 1.00 97.44 84 MET A N 1
ATOM 621 C CA . MET A 1 84 ? -6.910 4.804 -3.023 1.00 97.44 84 MET A CA 1
ATOM 622 C C . MET A 1 84 ? -5.650 5.605 -2.694 1.00 97.44 84 MET A C 1
ATOM 624 O O . MET A 1 84 ? -4.703 5.069 -2.118 1.00 97.44 84 MET A O 1
ATOM 628 N N . TYR A 1 85 ? -5.680 6.901 -2.996 1.00 97.25 85 TYR A N 1
ATOM 629 C CA . TYR A 1 85 ? -4.562 7.827 -2.785 1.00 97.25 85 TYR A CA 1
ATOM 630 C C . TYR A 1 85 ? -4.985 9.033 -1.933 1.00 97.25 85 TYR A C 1
ATOM 632 O O . TYR A 1 85 ? -5.021 10.164 -2.416 1.00 97.25 85 TYR A O 1
ATOM 640 N N . PRO A 1 86 ? -5.402 8.815 -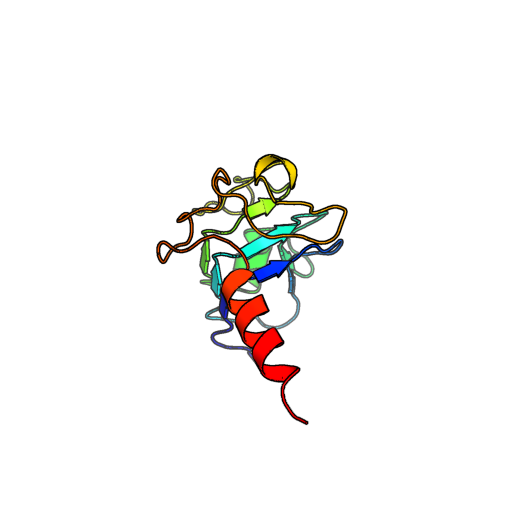0.675 1.00 97.12 86 PRO A N 1
ATOM 641 C CA . PRO A 1 86 ? -5.713 9.913 0.233 1.00 97.12 86 PRO A CA 1
ATOM 642 C C . PRO A 1 86 ? -4.441 10.701 0.572 1.00 97.12 86 PRO A C 1
ATOM 644 O O . PRO A 1 86 ? -3.378 10.124 0.786 1.00 97.12 86 PRO A O 1
ATOM 647 N N . VAL A 1 87 ? -4.542 12.022 0.709 1.00 96.69 87 VAL A N 1
ATOM 648 C CA . VAL A 1 87 ? -3.376 12.881 0.998 1.00 96.69 87 VAL A CA 1
ATOM 649 C C . VAL A 1 87 ? -2.896 12.767 2.449 1.00 96.69 87 VAL A C 1
ATOM 651 O O . VAL A 1 87 ? -1.785 13.172 2.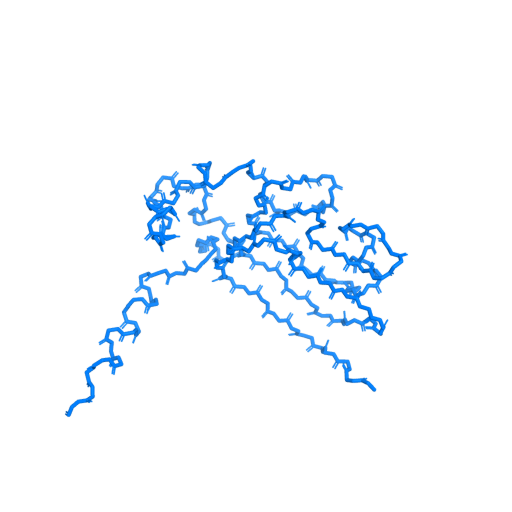766 1.00 96.69 87 VAL A O 1
ATOM 654 N N . SER A 1 88 ? -3.733 12.255 3.360 1.00 95.62 88 SER A N 1
ATOM 655 C CA . SER A 1 88 ? -3.386 12.098 4.778 1.00 95.62 88 SER A CA 1
ATOM 656 C C . SER A 1 88 ? -4.260 11.062 5.488 1.00 95.62 88 SER A C 1
ATOM 658 O O . SER A 1 88 ? -5.364 10.743 5.039 1.00 95.62 88 SER A O 1
ATOM 660 N N . LEU A 1 89 ? -3.812 10.616 6.669 1.00 95.25 89 LEU A N 1
ATOM 661 C CA . LEU A 1 89 ? -4.580 9.725 7.549 1.00 95.25 89 LEU A CA 1
ATOM 662 C C . LEU A 1 89 ? -5.940 10.315 7.964 1.00 95.25 89 LEU A C 1
ATOM 664 O O . LEU A 1 89 ? -6.889 9.575 8.218 1.00 95.25 89 LEU A O 1
ATOM 668 N N . LYS A 1 90 ? -6.084 11.649 7.978 1.00 94.81 90 LYS A N 1
ATOM 669 C CA . LYS A 1 90 ? -7.359 12.306 8.311 1.00 94.81 90 LYS A CA 1
ATOM 670 C C . LY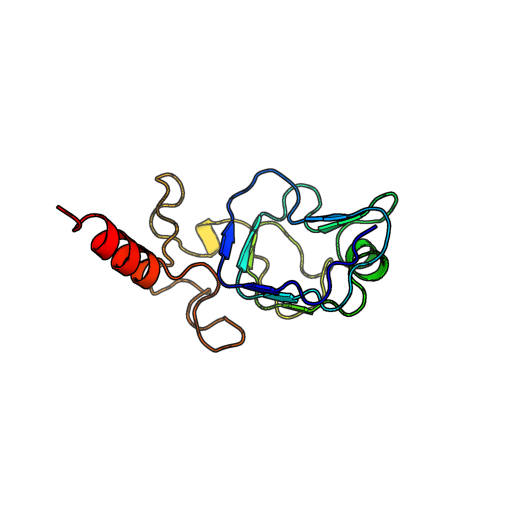S A 1 90 ? -8.464 11.951 7.311 1.00 94.81 90 LYS A C 1
ATOM 672 O O . LYS A 1 90 ? -9.611 11.767 7.710 1.00 94.81 90 LYS A O 1
ATOM 677 N N . GLN A 1 91 ? -8.131 11.796 6.027 1.00 97.31 91 GLN A N 1
ATOM 678 C CA . GLN A 1 91 ? -9.118 11.497 4.981 1.00 97.31 91 GLN A CA 1
ATOM 679 C C . GLN A 1 91 ? -9.680 10.075 5.061 1.00 97.31 91 GLN A C 1
ATOM 681 O O . GLN A 1 91 ? -10.808 9.840 4.633 1.00 97.31 91 GLN A O 1
ATOM 686 N N . ILE A 1 92 ? -8.932 9.141 5.650 1.00 97.31 92 ILE A N 1
ATOM 687 C CA . ILE A 1 92 ? -9.392 7.763 5.852 1.00 97.31 92 ILE A CA 1
ATOM 688 C C . ILE A 1 92 ? -10.124 7.566 7.185 1.00 97.31 92 ILE A C 1
ATOM 690 O O . ILE A 1 92 ? -10.585 6.463 7.463 1.00 97.31 92 ILE A O 1
ATOM 694 N N . LYS A 1 93 ? -10.290 8.631 7.985 1.00 97.19 93 LYS A N 1
ATOM 695 C CA . LYS A 1 93 ? -11.128 8.671 9.196 1.00 97.19 93 LYS A CA 1
ATOM 696 C C . LYS A 1 93 ? -10.855 7.508 10.163 1.00 97.19 93 LYS A C 1
ATOM 698 O O . LYS A 1 93 ? -11.767 6.761 10.521 1.00 97.19 93 LYS A O 1
ATOM 703 N N . LEU A 1 94 ? -9.601 7.360 10.582 1.00 96.06 94 LEU A N 1
ATOM 704 C CA . LEU A 1 94 ? -9.241 6.479 11.699 1.00 96.06 94 LEU A CA 1
ATOM 705 C C . LEU A 1 94 ? -9.720 7.076 13.034 1.00 96.06 94 LEU A C 1
ATOM 707 O O . LEU A 1 94 ? -10.003 8.275 13.109 1.00 96.06 94 LEU A O 1
ATOM 711 N N . ALA A 1 95 ? -9.857 6.242 14.063 1.00 95.88 95 ALA A N 1
ATOM 712 C CA . ALA A 1 95 ? -10.401 6.635 15.361 1.00 95.88 95 ALA A CA 1
ATOM 713 C C . ALA A 1 95 ? -9.513 7.648 16.105 1.00 95.88 95 ALA A C 1
ATOM 715 O O . ALA A 1 95 ? -9.970 8.759 16.377 1.00 95.88 95 ALA A O 1
ATOM 716 N N . ASN A 1 96 ? -8.253 7.300 16.385 1.00 94.44 96 ASN A N 1
ATOM 717 C CA . ASN A 1 96 ? -7.269 8.194 16.998 1.00 94.44 96 ASN A CA 1
ATOM 718 C C . ASN A 1 96 ? -5.834 7.797 16.586 1.00 94.44 96 ASN A C 1
ATOM 720 O O . ASN A 1 96 ? -5.096 7.216 17.385 1.00 94.44 96 ASN A O 1
ATOM 724 N N . PRO A 1 97 ? -5.408 8.110 15.349 1.00 91.94 97 PRO A N 1
ATOM 725 C CA . PRO A 1 97 ? -4.101 7.690 14.845 1.00 91.94 97 PRO A CA 1
ATOM 726 C C . PRO A 1 97 ? -2.915 8.325 15.591 1.00 91.94 97 PRO A C 1
ATOM 728 O O . PRO A 1 97 ? -1.840 7.733 15.620 1.00 91.94 97 PRO A O 1
ATOM 731 N N . GLU A 1 98 ? -3.095 9.499 16.207 1.00 91.12 98 GLU A N 1
ATOM 732 C CA . GLU A 1 98 ? -2.066 10.154 17.035 1.00 91.12 98 GLU A CA 1
ATOM 733 C C . GLU A 1 98 ? -1.884 9.439 18.383 1.00 91.12 98 GLU A C 1
ATOM 735 O O . GLU A 1 98 ? -0.776 9.378 18.907 1.00 91.12 98 GLU A O 1
ATOM 740 N N . GLY A 1 99 ? -2.956 8.843 18.914 1.00 91.38 99 GLY A N 1
ATOM 741 C CA . GLY A 1 99 ? -2.925 7.991 20.105 1.00 91.38 99 GLY A CA 1
ATOM 742 C C . GLY A 1 99 ? -2.755 6.497 19.820 1.00 91.38 99 GLY A C 1
ATOM 743 O O . GLY A 1 99 ? -2.937 5.698 20.734 1.00 91.38 99 GLY A O 1
ATOM 744 N N . GLY A 1 100 ? -2.443 6.104 18.580 1.00 89.88 100 GLY A N 1
ATOM 745 C CA . GLY A 1 100 ? -2.207 4.706 18.198 1.00 89.88 100 GLY A CA 1
ATOM 746 C C . GLY A 1 100 ? -3.460 3.858 17.937 1.00 89.88 100 GLY A C 1
ATOM 747 O O . GLY A 1 100 ? -3.338 2.664 17.671 1.00 89.88 100 GLY A O 1
ATOM 748 N N . ASP A 1 101 ? -4.659 4.443 17.973 1.00 92.56 101 ASP A N 1
ATOM 749 C CA . ASP A 1 101 ? -5.893 3.758 17.583 1.00 92.56 101 ASP A CA 1
ATOM 750 C C . ASP A 1 101 ? -6.145 3.944 16.082 1.00 92.56 101 ASP A C 1
ATOM 752 O O . ASP A 1 101 ? -6.693 4.951 15.611 1.00 92.56 101 ASP A O 1
ATOM 756 N N . TYR A 1 102 ? -5.724 2.937 15.323 1.00 95.19 102 TYR A N 1
ATOM 757 C CA . TYR A 1 102 ? -5.849 2.905 13.871 1.00 95.19 102 TYR A CA 1
ATOM 758 C C . TYR A 1 102 ? -7.096 2.164 13.385 1.00 95.19 102 TYR A C 1
ATOM 760 O O . TYR A 1 102 ? -7.172 1.800 12.209 1.00 95.19 102 TYR A O 1
ATOM 768 N N . LYS A 1 103 ? -8.090 1.944 14.253 1.00 95.06 103 LYS A N 1
ATOM 769 C CA . LYS A 1 103 ? -9.362 1.363 13.833 1.00 95.06 103 LYS A CA 1
ATOM 770 C C . LYS A 1 103 ? -10.088 2.315 12.880 1.00 95.06 103 LYS A C 1
ATOM 772 O O . LYS A 1 103 ? -10.209 3.517 13.136 1.00 95.06 103 LYS A O 1
ATOM 777 N N . SER A 1 104 ? -10.591 1.782 11.769 1.00 95.56 104 SER A N 1
ATOM 778 C CA . SER A 1 104 ? -11.424 2.542 10.838 1.00 95.56 104 SER A CA 1
ATOM 779 C C . SER A 1 104 ? -12.761 2.899 11.497 1.00 95.56 104 SER A C 1
ATOM 781 O O . SER A 1 104 ? -13.426 2.067 12.121 1.00 95.56 104 SER A O 1
ATOM 783 N N . ARG A 1 105 ? -13.179 4.163 11.377 1.00 95.81 105 ARG A N 1
ATOM 784 C CA . ARG A 1 105 ? -14.514 4.583 11.825 1.00 95.81 105 ARG A CA 1
ATOM 785 C C . ARG A 1 105 ? -15.585 4.080 10.847 1.00 95.81 105 ARG A C 1
ATOM 787 O O . ARG A 1 105 ? -15.266 3.866 9.677 1.00 95.81 105 ARG A O 1
ATOM 794 N N . PRO A 1 106 ? -16.860 3.971 11.267 1.00 95.38 106 PRO A N 1
ATOM 795 C CA . PRO A 1 106 ? -17.953 3.556 10.380 1.00 95.38 106 PRO A CA 1
ATOM 796 C C . PRO A 1 106 ? -18.057 4.371 9.083 1.00 95.38 106 PRO A C 1
ATOM 798 O O . PRO A 1 106 ? -18.356 3.810 8.038 1.00 95.38 106 PRO A O 1
ATOM 801 N N . GLU A 1 107 ? -17.696 5.658 9.126 1.00 96.12 107 GLU A N 1
ATOM 802 C CA . GLU A 1 107 ? -17.800 6.552 7.959 1.00 96.12 107 GLU A CA 1
ATOM 803 C C . GLU A 1 107 ? -16.530 6.606 7.111 1.00 96.12 107 GLU A C 1
ATOM 805 O O . GLU A 1 107 ? -16.388 7.477 6.239 1.00 96.12 107 GLU A O 1
ATOM 810 N N . SER A 1 108 ? -15.559 5.752 7.436 1.00 97.88 108 SER A N 1
ATOM 811 C CA . SER A 1 108 ? -14.299 5.652 6.721 1.00 97.88 108 SER A CA 1
ATOM 812 C C . SER A 1 108 ? -14.549 5.191 5.285 1.00 97.88 108 SER A C 1
ATOM 814 O O . SER A 1 108 ? -15.283 4.227 5.068 1.00 97.88 108 SER A O 1
ATOM 816 N N . PRO A 1 109 ? -13.890 5.807 4.289 1.00 97.62 109 PRO A N 1
ATOM 817 C CA . PRO A 1 109 ? -13.965 5.329 2.913 1.00 97.62 109 PRO A CA 1
ATOM 818 C C . PRO A 1 109 ? -13.280 3.963 2.725 1.00 97.62 109 PRO A C 1
ATOM 820 O O . PRO A 1 109 ? -13.362 3.389 1.648 1.00 97.62 109 PRO A O 1
ATOM 823 N N . LEU A 1 110 ? -12.605 3.440 3.757 1.00 97.88 110 LEU A N 1
ATOM 824 C CA . LEU A 1 110 ? -11.996 2.110 3.755 1.00 97.88 110 LEU A CA 1
ATOM 825 C C . LEU A 1 110 ? -13.021 0.988 3.955 1.00 97.88 110 LEU A C 1
ATOM 827 O O . LEU A 1 110 ? -12.698 -0.174 3.703 1.00 97.88 110 LEU A O 1
ATOM 831 N N . LYS A 1 111 ? -14.233 1.310 4.430 1.00 97.62 111 LYS A N 1
ATOM 832 C CA . LYS A 1 111 ? -15.256 0.313 4.748 1.00 97.62 111 LYS A CA 1
ATOM 833 C C . LYS A 1 111 ? -15.712 -0.424 3.494 1.00 97.62 111 LYS A C 1
ATOM 835 O O . LYS A 1 111 ? -16.153 0.212 2.540 1.00 97.62 111 LYS A O 1
ATOM 840 N N . LYS A 1 112 ? -15.641 -1.761 3.517 1.00 96.88 112 LYS A N 1
ATOM 841 C CA . LYS A 1 112 ? -15.999 -2.647 2.385 1.00 96.88 112 LYS A CA 1
ATOM 842 C C . LYS A 1 112 ? -15.291 -2.324 1.057 1.00 96.88 112 LYS A C 1
ATOM 844 O O . LYS A 1 112 ? -15.776 -2.702 -0.008 1.00 96.88 112 LYS A O 1
ATOM 849 N N . ALA A 1 113 ? -14.177 -1.595 1.107 1.00 97.44 113 ALA A N 1
ATOM 850 C CA . ALA A 1 113 ? -13.430 -1.176 -0.076 1.00 97.44 113 ALA A CA 1
ATOM 851 C C . ALA A 1 113 ? -12.352 -2.193 -0.492 1.00 97.44 113 ALA A C 1
ATOM 853 O O . ALA A 1 113 ? -11.718 -2.025 -1.534 1.00 97.44 113 ALA A O 1
ATOM 854 N N . GLY A 1 114 ? -12.126 -3.229 0.319 1.00 97.56 114 GLY A N 1
ATOM 855 C CA . GLY A 1 114 ? -11.221 -4.324 0.009 1.00 97.56 114 GLY A CA 1
ATOM 856 C C . GLY A 1 114 ? -11.703 -5.131 -1.193 1.00 97.56 114 GLY A C 1
ATOM 857 O O . GLY A 1 114 ? -12.894 -5.205 -1.496 1.00 97.56 114 GLY A O 1
ATOM 858 N N . SER A 1 115 ? -10.755 -5.768 -1.873 1.00 97.62 115 SER A N 1
ATOM 859 C CA . SER A 1 115 ? -11.022 -6.646 -3.024 1.00 97.62 115 SER A CA 1
ATOM 860 C C . SER A 1 115 ? -11.937 -7.841 -2.711 1.00 97.62 115 SER A C 1
ATOM 862 O O . SER A 1 115 ? -12.490 -8.447 -3.624 1.00 97.62 115 SER A O 1
ATOM 864 N N . ASP A 1 116 ? -12.111 -8.162 -1.433 1.00 97.25 116 ASP A N 1
ATOM 865 C CA . ASP A 1 116 ? -12.941 -9.231 -0.881 1.00 97.25 116 ASP A CA 1
ATOM 866 C C . ASP A 1 116 ? -14.226 -8.712 -0.201 1.00 97.25 116 ASP A C 1
ATOM 868 O O . ASP A 1 116 ? -14.954 -9.472 0.435 1.00 97.25 116 ASP A O 1
ATOM 872 N N . GLY A 1 117 ? -14.516 -7.411 -0.316 1.00 96.62 117 GLY A N 1
ATOM 873 C CA . GLY A 1 117 ? -15.658 -6.766 0.332 1.00 96.62 117 GLY A CA 1
ATOM 874 C C . GLY A 1 117 ? -15.474 -6.501 1.830 1.00 96.62 117 GLY A C 1
ATOM 875 O O . GLY A 1 117 ? -16.408 -6.005 2.468 1.00 96.62 117 GLY A O 1
ATOM 876 N N . GLN A 1 118 ? -14.296 -6.790 2.395 1.00 96.69 118 GLN A N 1
ATOM 877 C CA . GLN A 1 118 ? -13.922 -6.374 3.746 1.00 96.69 118 GLN A CA 1
ATOM 878 C C . GLN A 1 118 ? -13.331 -4.958 3.742 1.00 96.69 118 GLN A C 1
ATOM 880 O O . GLN A 1 118 ? -13.229 -4.288 2.711 1.00 96.69 118 GLN A O 1
ATOM 885 N N . ASP A 1 119 ? -12.978 -4.461 4.922 1.00 97.50 119 ASP A N 1
ATOM 886 C CA . ASP A 1 119 ? -12.317 -3.168 5.039 1.00 97.50 119 ASP A CA 1
ATOM 887 C C . ASP A 1 119 ? -10.861 -3.249 4.562 1.00 97.50 119 ASP A C 1
ATOM 889 O O . ASP A 1 119 ? -10.177 -4.250 4.776 1.00 97.50 119 ASP A O 1
ATOM 893 N N . ILE A 1 120 ? -10.360 -2.164 3.973 1.00 98.50 120 ILE A N 1
ATOM 894 C CA . ILE A 1 120 ? -8.919 -1.999 3.741 1.00 98.50 120 ILE A CA 1
ATOM 895 C C . ILE A 1 120 ? -8.229 -1.744 5.089 1.00 98.50 120 ILE A C 1
ATOM 897 O O . ILE A 1 120 ? -8.648 -0.867 5.848 1.00 98.50 120 ILE A O 1
ATOM 901 N N . GLY A 1 121 ? -7.136 -2.462 5.348 1.00 98.12 121 GLY A N 1
ATOM 902 C CA . GLY A 1 121 ? -6.358 -2.394 6.584 1.00 98.12 121 GLY A CA 1
ATOM 903 C C . GLY A 1 121 ? -6.646 -3.532 7.560 1.00 98.12 121 GLY A C 1
ATOM 904 O O . GLY A 1 121 ? -7.402 -4.460 7.270 1.00 98.12 121 GLY A O 1
ATOM 905 N N . CYS A 1 122 ? -6.009 -3.456 8.729 1.00 97.50 122 CYS A N 1
ATOM 906 C CA . CYS A 1 122 ? -6.156 -4.449 9.789 1.00 97.50 122 CYS A CA 1
ATOM 907 C C . CYS A 1 122 ? -7.565 -4.440 10.394 1.00 97.50 122 CYS A C 1
ATOM 909 O O . CYS A 1 122 ? -8.112 -3.388 10.736 1.00 97.50 122 CYS A O 1
ATOM 911 N N . ASN A 1 123 ? -8.123 -5.633 10.607 1.00 95.62 123 ASN A N 1
ATOM 912 C CA . ASN A 1 123 ? -9.342 -5.808 11.383 1.00 95.62 123 ASN A CA 1
ATOM 913 C C . ASN A 1 123 ? -9.023 -5.786 12.889 1.00 95.62 123 ASN A C 1
ATOM 915 O O . ASN A 1 123 ? -8.751 -6.818 13.508 1.00 95.62 123 ASN A O 1
ATOM 919 N N . PHE A 1 124 ? -9.078 -4.592 13.481 1.00 93.50 124 PHE A N 1
ATOM 920 C CA . PHE A 1 124 ? -8.776 -4.385 14.900 1.00 93.50 124 PHE A CA 1
ATOM 921 C C . PHE A 1 124 ? -9.757 -5.071 15.860 1.00 93.50 124 PHE A C 1
ATOM 923 O O . PHE A 1 124 ? -9.367 -5.374 16.986 1.00 93.50 124 PHE A O 1
ATOM 930 N N . ASP A 1 125 ? -10.994 -5.354 15.442 1.00 91.25 125 ASP A N 1
ATOM 931 C CA . ASP A 1 125 ? -11.961 -6.076 16.280 1.00 91.25 125 ASP A CA 1
ATOM 932 C C . ASP A 1 125 ? -11.569 -7.548 16.428 1.00 91.25 125 ASP A C 1
ATOM 934 O O . ASP A 1 125 ? -11.503 -8.069 17.543 1.00 91.25 125 ASP A O 1
ATOM 938 N N . VAL A 1 126 ? -11.221 -8.197 15.312 1.00 92.12 126 VAL A N 1
ATOM 939 C CA . VAL A 1 126 ? -10.713 -9.578 15.313 1.00 92.12 126 VAL A CA 1
ATOM 940 C C . VAL A 1 126 ? -9.374 -9.661 16.046 1.00 92.12 126 VAL A C 1
ATOM 942 O O . VAL A 1 126 ? -9.187 -10.554 16.872 1.00 92.12 126 VAL A O 1
ATOM 945 N N . LEU A 1 127 ? -8.466 -8.709 15.802 1.00 90.62 127 LEU A N 1
ATOM 946 C CA . LEU A 1 127 ? -7.171 -8.651 16.484 1.00 90.62 127 LEU A CA 1
ATOM 947 C C . LEU A 1 127 ? -7.337 -8.517 18.005 1.00 90.62 127 LEU A C 1
ATOM 949 O O . LEU A 1 127 ? -6.734 -9.276 18.763 1.00 90.62 127 LEU A O 1
ATOM 953 N N . SER A 1 128 ? -8.185 -7.589 18.458 1.00 90.31 128 SER A N 1
ATOM 954 C CA . SER A 1 128 ? -8.429 -7.367 19.888 1.00 90.31 128 SER A CA 1
ATOM 955 C C . SER A 1 128 ? -9.068 -8.588 20.550 1.00 90.31 128 SER A C 1
ATOM 957 O O . SER A 1 128 ? -8.658 -8.974 21.645 1.00 90.31 128 SER A O 1
ATOM 959 N N . ALA A 1 129 ? -10.025 -9.241 19.880 1.00 90.50 129 ALA A N 1
ATOM 960 C CA . ALA A 1 129 ? -10.640 -10.472 20.371 1.00 90.50 129 ALA A CA 1
ATOM 961 C C . ALA A 1 129 ? -9.621 -11.617 20.505 1.00 90.50 129 ALA A C 1
ATOM 963 O O . ALA A 1 129 ? -9.618 -12.325 21.514 1.00 90.50 129 ALA A O 1
ATOM 964 N N . ALA A 1 130 ? -8.719 -11.769 19.528 1.00 90.56 130 ALA A N 1
ATOM 965 C CA . ALA A 1 130 ? -7.664 -12.778 19.567 1.00 90.56 130 ALA A CA 1
ATOM 966 C C . ALA A 1 130 ? -6.682 -12.535 20.726 1.00 90.56 130 ALA A C 1
ATOM 968 O O . ALA A 1 130 ? -6.370 -13.463 21.472 1.00 90.56 130 ALA A O 1
ATOM 969 N N . ILE A 1 131 ? -6.243 -11.288 20.931 1.00 88.69 131 ILE A N 1
ATOM 970 C CA . ILE A 1 131 ? -5.306 -10.929 22.009 1.00 88.69 131 ILE A CA 1
ATOM 971 C C . ILE A 1 131 ? -5.955 -11.089 23.391 1.00 88.69 131 ILE A C 1
ATOM 973 O O . ILE A 1 131 ? -5.324 -11.617 24.308 1.00 88.69 131 ILE A O 1
ATOM 977 N N . ALA A 1 132 ? -7.225 -10.707 23.550 1.00 84.62 132 ALA A N 1
ATOM 978 C CA . ALA A 1 132 ? -7.954 -10.892 24.806 1.00 84.62 132 ALA A CA 1
ATOM 979 C C . ALA A 1 132 ? -8.033 -12.373 25.232 1.00 84.62 132 ALA A C 1
ATOM 981 O O . ALA A 1 132 ? -8.027 -12.678 26.426 1.00 84.62 132 ALA A O 1
ATOM 982 N N . GLY A 1 133 ? -8.058 -13.299 24.266 1.00 72.94 133 GLY A N 1
ATOM 983 C CA . GLY A 1 133 ? -8.004 -14.743 24.510 1.00 72.94 133 GLY A CA 1
ATOM 984 C C . GLY A 1 133 ? -6.631 -15.269 24.951 1.00 72.94 133 GLY A C 1
ATOM 985 O O . GLY A 1 133 ? -6.563 -16.316 25.590 1.00 72.94 133 GLY A O 1
ATOM 986 N N . VAL A 1 134 ? -5.540 -14.549 24.663 1.00 74.88 134 VAL A N 1
ATOM 987 C CA . VAL A 1 134 ? -4.163 -14.947 25.019 1.00 74.88 134 VAL A CA 1
ATOM 988 C C . VAL A 1 134 ? -3.816 -14.572 26.461 1.00 74.88 134 VAL A C 1
ATOM 990 O O . VAL A 1 134 ? -3.134 -15.330 27.145 1.00 74.88 134 VAL A O 1
ATOM 993 N N . VAL A 1 135 ? -4.340 -13.450 26.965 1.00 60.44 135 VAL A N 1
ATOM 994 C CA . VAL A 1 135 ? -4.101 -12.981 28.346 1.00 60.44 135 VAL A CA 1
ATOM 995 C C . VAL A 1 135 ? -4.797 -13.873 29.398 1.00 60.44 135 VAL A C 1
ATOM 997 O O . VAL A 1 135 ? -4.502 -13.784 30.585 1.00 60.44 135 VAL A O 1
ATOM 1000 N N . ARG A 1 136 ? -5.675 -14.801 28.987 1.00 53.53 136 ARG A N 1
ATOM 1001 C CA . ARG A 1 136 ? -6.365 -15.765 29.867 1.00 53.53 136 ARG A CA 1
ATOM 1002 C C . ARG A 1 136 ? -5.720 -17.157 29.896 1.00 53.53 136 ARG A C 1
ATOM 1004 O O . ARG A 1 136 ? -6.411 -18.165 29.760 1.00 53.53 136 ARG A O 1
ATOM 1011 N N . ARG A 1 137 ? -4.404 -17.235 30.095 1.00 49.66 137 ARG A N 1
ATOM 1012 C CA . ARG A 1 137 ? -3.744 -18.480 30.524 1.00 49.66 137 ARG A CA 1
ATOM 1013 C C . ARG A 1 137 ? -3.073 -18.256 31.878 1.00 49.66 137 ARG A C 1
ATOM 1015 O O . ARG A 1 137 ? -1.914 -17.858 31.930 1.00 49.66 137 ARG A O 1
ATOM 1022 N N . SER A 1 138 ? -3.841 -18.481 32.943 1.00 52.81 138 SER A N 1
ATOM 1023 C CA . SER A 1 138 ? -3.370 -18.640 34.325 1.00 52.81 138 SER A CA 1
ATOM 1024 C C . SER A 1 138 ? -3.675 -20.050 34.793 1.00 52.81 138 SER A C 1
ATOM 1026 O O . SER A 1 138 ? -4.849 -20.441 34.589 1.00 52.81 138 SER A O 1
#

Radius of gyration: 16.05 Å; chains: 1; bounding box: 38×32×48 Å

Foldseek 3Di:
DDADEQDADFQAEDDDQDALDEEEDAAHENAEAFLAEEEHHPARQYYDVFHGAPGNCCRRYNPYHHAHYAHACDDCVRPVYHYHYHPDLVQQQFDCVVVPRRHGDPPGPQDLSTPVRHGRHHPVVVVVVVVVVVVPDD